Protein AF-A0A382P188-F1 (afdb_monomer_lite)

InterPro domains:
  IPR012902 Prokaryotic N-terminal methylation site [PF07963] (3-24)
  IPR012902 Prokaryotic N-terminal methylation site [TIGR02532] (4-25)
  IPR045584 Pilin-like [SSF54523] (6-95)

Foldseek 3Di:
DDDDDDDPVVVVVVVVVVVVVVVVVVVVVVVVLLVVLLVQLVVLLVVLVVQLVVQLVVLVVDQWDWAFAFQAQVHTGDIDTDGSVDFSQVSSLRSQRRSLNPAARSVDCPHRRRAAEEADDDEDPDASHKYWYQDPQAIKIWHHRPNDIDIDGDGVVNGD

Organism: NCBI:txid408172

Secondary structure (DSSP, 8-state):
----PPPHHHHHHHHHHHHHHHHHHHHHHHHHHHHHHHHHHHHHHHHHHHHHHHHHHHTTT-SEEEEE---BTTBPPPEEEEETTS-HHHHHHHHHHHGGGT---SS-TT-TTSS-EEE-SS--SSTT-EEEEEETTEEEEEEEETTEEEEEEEETTT--

pLDDT: mean 93.19, std 6.55, range [51.62, 97.94]

Structure (mmCIF, N/CA/C/O backbone):
data_AF-A0A382P188-F1
#
_entry.id   AF-A0A382P188-F1
#
loop_
_atom_site.group_PDB
_atom_site.id
_atom_site.type_symbol
_atom_site.label_atom_id
_atom_site.label_alt_id
_atom_site.label_comp_id
_atom_site.label_asym_id
_atom_site.label_entity_id
_atom_site.label_seq_id
_atom_site.pdbx_PDB_ins_code
_atom_site.Cartn_x
_atom_site.Cartn_y
_atom_site.Cartn_z
_atom_site.occupancy
_atom_site.B_iso_or_equiv
_atom_site.auth_seq_id
_atom_site.auth_comp_id
_atom_site.auth_asym_id
_atom_site.auth_atom_id
_atom_site.pdbx_PDB_model_num
ATOM 1 N N . VAL A 1 1 ? -30.309 34.024 45.773 1.00 51.62 1 VAL A N 1
ATOM 2 C CA . VAL A 1 1 ? -30.153 33.234 44.528 1.00 51.62 1 VAL A CA 1
ATOM 3 C C . VAL A 1 1 ? -30.447 31.783 44.879 1.00 51.62 1 VAL A C 1
ATOM 5 O O . VAL A 1 1 ? -29.737 31.241 45.711 1.00 51.62 1 VAL A O 1
ATOM 8 N N . SER A 1 2 ? -31.544 31.205 44.379 1.00 52.59 2 SER A N 1
ATOM 9 C CA . SER A 1 2 ? -31.900 29.801 44.643 1.00 52.59 2 SER A CA 1
ATOM 10 C C . SER A 1 2 ? -31.228 28.921 43.592 1.00 52.59 2 SER A C 1
ATOM 12 O O . SER A 1 2 ? -31.552 28.998 42.408 1.00 52.59 2 SER A O 1
ATOM 14 N N . SER A 1 3 ? -30.244 28.137 44.016 1.00 64.56 3 SER A N 1
ATOM 15 C CA . SER A 1 3 ? -29.614 27.095 43.212 1.00 64.56 3 SER A CA 1
ATOM 16 C C . SER A 1 3 ? -30.562 25.897 43.146 1.00 64.56 3 SER A C 1
ATOM 18 O O . SER A 1 3 ? -30.806 25.236 44.154 1.00 64.56 3 SER A O 1
ATOM 20 N N . LYS A 1 4 ? -31.116 25.612 41.960 1.00 75.12 4 LYS A N 1
ATOM 21 C CA . LYS A 1 4 ? -31.827 24.350 41.716 1.00 75.12 4 LYS A CA 1
ATOM 22 C C . LYS A 1 4 ? -30.815 23.208 41.843 1.00 75.12 4 LYS A C 1
ATOM 24 O O . LYS A 1 4 ? -29.914 23.095 41.017 1.00 75.12 4 LYS A O 1
ATOM 29 N N . ALA A 1 5 ? -30.936 22.409 42.898 1.00 73.06 5 ALA A N 1
ATOM 30 C CA . ALA A 1 5 ? -30.157 21.191 43.060 1.00 73.06 5 ALA A CA 1
ATOM 31 C C . ALA A 1 5 ? -30.764 20.093 42.173 1.00 73.06 5 ALA A C 1
ATOM 33 O O . ALA A 1 5 ? -31.965 19.838 42.247 1.00 73.06 5 ALA A O 1
ATOM 34 N N . PHE A 1 6 ? -29.939 19.480 41.324 1.00 79.06 6 PHE A N 1
ATOM 35 C CA . PHE A 1 6 ? -30.321 18.311 40.529 1.00 79.06 6 PHE A CA 1
ATOM 36 C C . PHE A 1 6 ? -30.600 17.114 41.441 1.00 79.06 6 PHE A C 1
ATOM 38 O O . PHE A 1 6 ? -29.900 16.906 42.435 1.00 79.06 6 PHE A O 1
ATOM 45 N N . THR A 1 7 ? -31.602 16.309 41.094 1.00 89.69 7 THR A N 1
ATOM 46 C CA . THR A 1 7 ? -31.918 15.088 41.840 1.00 89.69 7 THR A CA 1
ATOM 47 C C . THR A 1 7 ? -31.058 13.913 41.365 1.00 89.69 7 THR A C 1
ATOM 49 O O . THR A 1 7 ? -30.689 13.810 40.194 1.00 89.69 7 THR A O 1
ATOM 52 N N . LEU A 1 8 ? -30.748 12.978 42.271 1.00 88.81 8 LEU A N 1
ATOM 53 C CA . LEU A 1 8 ? -29.989 11.766 41.929 1.00 88.81 8 LEU A CA 1
ATOM 54 C C . LEU A 1 8 ? -30.698 10.907 40.872 1.00 88.81 8 LEU A C 1
ATOM 56 O O . LEU A 1 8 ? -30.035 10.277 40.051 1.00 88.81 8 LEU A O 1
ATOM 60 N N . ILE A 1 9 ? -32.034 10.896 40.872 1.00 92.56 9 ILE A N 1
ATOM 61 C CA . ILE A 1 9 ? -32.818 10.116 39.910 1.00 92.56 9 ILE A CA 1
ATOM 62 C C . ILE A 1 9 ? -32.728 10.694 38.493 1.00 92.56 9 ILE A C 1
ATOM 64 O O . ILE A 1 9 ? -32.598 9.929 37.540 1.00 92.56 9 ILE A O 1
ATOM 68 N N . GLU A 1 10 ? -32.710 12.023 38.347 1.00 90.88 10 GLU A N 1
ATOM 69 C CA . GLU A 1 10 ? -32.499 12.674 37.047 1.00 90.88 10 GLU A CA 1
ATOM 70 C C . GLU A 1 10 ? -31.136 12.298 36.461 1.00 90.88 10 GLU A C 1
ATOM 72 O O . GLU A 1 10 ? -31.029 11.990 35.277 1.00 90.88 10 GLU A O 1
ATOM 77 N N . LEU A 1 11 ? -30.099 12.247 37.299 1.00 91.00 11 LEU A N 1
ATOM 78 C CA . LEU A 1 11 ? -28.754 11.879 36.865 1.00 91.00 11 LEU A CA 1
ATOM 79 C C . LEU A 1 11 ? -28.675 10.393 36.468 1.00 91.00 11 LEU A C 1
ATOM 81 O O . LEU A 1 11 ? -28.084 10.050 35.444 1.00 91.00 11 LEU A O 1
ATOM 85 N N . LEU A 1 12 ? -29.326 9.510 37.231 1.00 92.81 12 LEU A N 1
ATOM 86 C CA . LEU A 1 12 ? -29.317 8.066 36.983 1.00 92.81 12 LEU A CA 1
ATOM 87 C C . LEU A 1 12 ? -29.991 7.714 35.649 1.00 92.81 12 LEU A C 1
ATOM 89 O O . LEU A 1 12 ? -29.438 6.944 34.864 1.00 92.81 12 LEU A O 1
ATOM 93 N N . VAL A 1 13 ? -31.138 8.328 35.347 1.00 94.50 13 VAL A N 1
ATOM 94 C CA . VAL A 1 13 ? -31.836 8.112 34.069 1.00 94.50 13 VAL A CA 1
ATOM 95 C C . VAL A 1 13 ? -30.987 8.585 32.887 1.00 94.50 13 VAL A C 1
ATOM 97 O O . VAL A 1 13 ? -30.881 7.875 31.887 1.00 94.50 13 VAL A O 1
ATOM 100 N N . VAL A 1 14 ? -30.327 9.741 33.001 1.00 95.44 14 VAL A N 1
ATOM 101 C CA . VAL A 1 14 ? -29.456 10.261 31.935 1.00 95.44 14 VAL A CA 1
ATOM 102 C C . VAL A 1 14 ? -28.284 9.315 31.670 1.00 95.44 14 VAL A C 1
ATOM 104 O O . VAL A 1 14 ? -28.015 8.985 30.516 1.00 95.44 14 VAL A O 1
ATOM 107 N N . VAL A 1 15 ? -27.625 8.816 32.719 1.00 95.50 15 VAL A N 1
ATOM 108 C CA . VAL A 1 15 ? -26.519 7.856 32.572 1.00 95.50 15 VAL A CA 1
ATOM 109 C C . VAL A 1 15 ? -27.000 6.544 31.951 1.00 95.50 15 VAL A C 1
ATOM 111 O O . VAL A 1 15 ? -26.316 6.006 31.080 1.00 95.50 15 VAL A O 1
ATOM 114 N N . ALA A 1 16 ? -28.186 6.055 32.325 1.00 96.25 16 ALA A N 1
ATOM 115 C CA . ALA A 1 16 ? -28.764 4.848 31.736 1.00 96.25 16 ALA A CA 1
ATOM 116 C C . ALA A 1 16 ? -29.025 5.006 30.226 1.00 96.25 16 ALA A C 1
ATOM 118 O O . ALA A 1 16 ? -28.668 4.125 29.441 1.00 96.25 16 ALA A O 1
ATOM 119 N N . ILE A 1 17 ? -29.582 6.145 29.800 1.00 96.88 17 ILE A N 1
ATOM 120 C CA . ILE A 1 17 ? -29.836 6.428 28.379 1.00 96.88 17 ILE A CA 1
ATOM 121 C C . ILE A 1 17 ? -28.515 6.561 27.606 1.00 96.88 17 ILE A C 1
ATOM 123 O O . ILE A 1 17 ? -28.356 5.937 26.554 1.00 96.88 17 ILE A O 1
ATOM 127 N N . ILE A 1 18 ? -27.544 7.318 28.133 1.00 96.75 18 ILE A N 1
ATOM 128 C CA . ILE A 1 18 ? -26.221 7.473 27.505 1.00 96.75 18 ILE A CA 1
ATOM 129 C C . ILE A 1 18 ? -25.510 6.118 27.397 1.00 96.75 18 ILE A C 1
ATOM 131 O O . ILE A 1 18 ? -24.891 5.847 26.372 1.00 96.75 18 ILE A O 1
ATOM 135 N N . GLY A 1 19 ? -25.637 5.244 28.400 1.00 97.06 19 GLY A N 1
ATOM 136 C CA . GLY A 1 19 ? -25.047 3.905 28.387 1.00 97.06 19 GLY A CA 1
ATOM 137 C C . GLY A 1 19 ? -25.526 3.046 27.213 1.00 97.06 19 GLY A C 1
ATOM 138 O O . GLY A 1 19 ? -24.708 2.443 26.518 1.00 97.06 19 GLY A O 1
ATOM 139 N N . ILE A 1 20 ? -26.835 3.040 26.934 1.00 96.44 20 ILE A N 1
ATOM 140 C CA . ILE A 1 20 ? -27.407 2.297 25.797 1.00 96.44 20 ILE A CA 1
ATOM 141 C C . ILE A 1 20 ? -26.949 2.907 24.463 1.00 96.44 20 ILE A C 1
ATOM 143 O O . ILE A 1 20 ? -26.514 2.180 23.567 1.00 96.44 20 ILE A O 1
ATOM 147 N N . LEU A 1 21 ? -27.003 4.239 24.334 1.00 96.75 21 LEU A N 1
ATOM 148 C CA . LEU A 1 21 ? -26.580 4.937 23.113 1.00 96.75 21 LEU A CA 1
ATOM 149 C C . LEU A 1 21 ? -25.091 4.723 22.817 1.00 96.75 21 LEU A C 1
ATOM 151 O O . LEU A 1 21 ? -24.721 4.504 21.664 1.00 96.75 21 LEU A O 1
ATOM 155 N N . ALA A 1 22 ? -24.246 4.735 23.848 1.00 96.25 22 ALA A N 1
ATOM 156 C CA . ALA A 1 22 ? -22.820 4.474 23.716 1.00 96.25 22 ALA A CA 1
ATOM 157 C C . ALA A 1 22 ? -22.556 3.043 23.229 1.00 96.25 22 ALA A C 1
ATOM 159 O O . ALA A 1 22 ? -21.763 2.855 22.309 1.00 96.25 22 ALA A O 1
ATOM 160 N N . ALA A 1 23 ? -23.250 2.041 23.778 1.00 95.38 23 ALA A N 1
ATOM 161 C CA . ALA A 1 23 ? -23.066 0.646 23.378 1.00 95.38 23 ALA A CA 1
ATOM 162 C C . ALA A 1 23 ? -23.370 0.417 21.885 1.00 95.38 23 ALA A C 1
ATOM 164 O O . ALA A 1 23 ? -22.557 -0.167 21.167 1.00 95.38 23 ALA A O 1
ATOM 165 N N . VAL A 1 24 ? -24.504 0.929 21.391 1.00 95.94 24 VAL A N 1
ATOM 166 C CA . VAL A 1 24 ? -24.873 0.822 19.967 1.00 95.94 24 VAL A CA 1
ATOM 167 C C . VAL A 1 24 ? -23.947 1.671 19.091 1.00 95.94 24 VAL A C 1
ATOM 169 O O . VAL A 1 24 ? -23.491 1.220 18.036 1.00 95.94 24 VAL A O 1
ATOM 172 N N . GLY A 1 25 ? -23.627 2.887 19.544 1.00 95.69 25 GLY A N 1
ATOM 173 C CA . GLY A 1 25 ? -22.764 3.822 18.828 1.00 95.69 25 GLY A CA 1
ATOM 174 C C . GLY A 1 25 ? -21.355 3.279 18.593 1.00 95.69 25 GLY A C 1
ATOM 175 O O . GLY A 1 25 ? -20.837 3.410 17.487 1.00 95.69 25 GLY A O 1
ATOM 176 N N . VAL A 1 26 ? -20.755 2.610 19.584 1.00 94.75 26 VAL A N 1
ATOM 177 C CA . VAL A 1 26 ? -19.400 2.040 19.471 1.00 94.75 26 VAL A CA 1
ATOM 178 C C . VAL A 1 26 ? -19.336 0.936 18.414 1.00 94.75 26 VAL A C 1
ATOM 180 O O . VAL A 1 26 ? -18.416 0.926 17.596 1.00 94.75 26 VAL A O 1
ATOM 183 N N . VAL A 1 27 ? -20.317 0.027 18.375 1.00 93.69 27 VAL A N 1
ATOM 184 C CA . VAL A 1 27 ? -20.346 -1.058 17.375 1.00 93.69 27 VAL A CA 1
ATOM 185 C C . VAL A 1 27 ? -20.484 -0.490 15.962 1.00 93.69 27 VAL A C 1
ATOM 187 O O . VAL A 1 27 ? -19.723 -0.864 15.068 1.00 93.69 27 VAL A O 1
ATOM 190 N N . ALA A 1 28 ? -21.406 0.455 15.767 1.00 95.38 28 ALA A N 1
ATOM 191 C CA . ALA A 1 28 ? -21.601 1.106 14.475 1.00 95.38 28 ALA A CA 1
ATOM 192 C C . ALA A 1 28 ? -20.350 1.886 14.035 1.00 95.38 28 ALA A C 1
ATOM 194 O O . ALA A 1 28 ? -19.899 1.752 12.897 1.00 95.38 28 ALA A O 1
ATOM 195 N N . TYR A 1 29 ? -19.746 2.650 14.948 1.00 95.19 29 TYR A N 1
ATOM 196 C CA . TYR A 1 29 ? -18.531 3.419 14.687 1.00 95.19 29 TYR A CA 1
ATOM 197 C C . TYR A 1 29 ? -17.358 2.526 14.261 1.00 95.19 29 TYR A C 1
ATOM 199 O O . TYR A 1 29 ? -16.678 2.817 13.274 1.00 95.19 29 TYR A O 1
ATOM 207 N N . ASN A 1 30 ? -17.154 1.397 14.942 1.00 92.88 30 ASN A N 1
ATOM 208 C CA . ASN A 1 30 ? -16.125 0.424 14.569 1.00 92.88 30 ASN A CA 1
ATOM 209 C C . ASN A 1 30 ? -16.378 -0.173 13.173 1.00 92.88 30 ASN A C 1
ATOM 211 O O . ASN A 1 30 ? -15.443 -0.345 12.392 1.00 92.88 30 ASN A O 1
ATOM 215 N N . GLY A 1 31 ? -17.640 -0.432 12.816 1.00 94.88 31 GLY A N 1
ATOM 216 C CA . GLY A 1 31 ? -18.011 -0.885 11.473 1.00 94.88 31 GLY A CA 1
ATOM 217 C C . GLY A 1 31 ? -17.703 0.150 10.385 1.00 94.88 31 GLY A C 1
ATOM 218 O O . GLY A 1 31 ? -17.076 -0.180 9.375 1.00 94.88 31 GLY A O 1
ATOM 219 N N . TYR A 1 32 ? -18.088 1.411 10.601 1.00 95.38 32 TYR A N 1
ATOM 220 C CA . TYR A 1 32 ? -17.838 2.491 9.641 1.00 95.38 32 TYR A CA 1
ATOM 221 C C . TYR A 1 32 ? -16.352 2.795 9.473 1.00 95.38 32 TYR A C 1
ATOM 223 O O . TYR A 1 32 ? -15.880 2.960 8.348 1.00 95.38 32 TYR A O 1
ATOM 231 N N . THR A 1 33 ? -15.595 2.826 10.570 1.00 95.56 33 THR A N 1
ATOM 232 C CA . THR A 1 33 ? -14.144 3.035 10.506 1.00 95.56 33 THR A CA 1
ATOM 233 C C . THR A 1 33 ? -13.445 1.887 9.780 1.00 95.56 33 THR A C 1
ATOM 235 O O . THR A 1 33 ? -12.578 2.149 8.949 1.00 95.56 33 THR A O 1
ATOM 238 N N . ALA A 1 34 ? -13.850 0.631 9.996 1.00 95.31 34 ALA A N 1
ATOM 239 C CA . ALA A 1 34 ? -13.311 -0.510 9.252 1.00 95.31 34 ALA A CA 1
ATOM 240 C C . ALA A 1 34 ? -13.592 -0.414 7.740 1.00 95.31 34 ALA A C 1
ATOM 242 O O . ALA A 1 34 ? -12.681 -0.608 6.935 1.00 95.31 34 ALA A O 1
ATOM 243 N N . ALA A 1 35 ? -14.819 -0.057 7.346 1.00 96.19 35 ALA A N 1
ATOM 244 C CA . ALA A 1 35 ? -15.179 0.123 5.938 1.00 96.19 35 ALA A CA 1
ATOM 245 C C . ALA A 1 35 ? -14.424 1.296 5.283 1.00 96.19 35 ALA A C 1
ATOM 247 O O . ALA A 1 35 ? -13.968 1.191 4.144 1.00 96.19 35 ALA A O 1
ATOM 248 N N . ALA A 1 36 ? -14.229 2.400 6.012 1.00 96.56 36 ALA A N 1
ATOM 249 C CA . ALA A 1 36 ? -13.438 3.531 5.534 1.00 96.56 36 ALA A CA 1
ATOM 250 C C . ALA A 1 36 ? -11.973 3.131 5.291 1.00 96.56 36 ALA A C 1
ATOM 252 O O . ALA A 1 36 ? -11.412 3.454 4.241 1.00 96.56 36 ALA A O 1
ATOM 253 N N . LYS A 1 37 ? -11.369 2.368 6.215 1.00 96.50 37 LYS A N 1
ATOM 254 C CA . LYS A 1 37 ? -10.004 1.841 6.052 1.00 96.50 37 LYS A CA 1
ATOM 255 C C . LYS A 1 37 ? -9.879 0.945 4.820 1.00 96.50 37 LYS A C 1
ATOM 257 O O . LYS A 1 37 ? -8.925 1.076 4.054 1.00 96.50 37 LYS A O 1
ATOM 262 N N . GLU A 1 38 ? -10.864 0.081 4.592 1.00 97.19 38 GLU A N 1
ATOM 263 C CA . GLU A 1 38 ? -10.935 -0.778 3.409 1.00 97.19 38 GLU A CA 1
ATOM 264 C C . GLU A 1 38 ? -11.003 0.032 2.110 1.00 97.19 38 GLU A C 1
ATOM 266 O O . GLU A 1 38 ? -10.233 -0.225 1.181 1.00 97.19 38 GLU A O 1
ATOM 271 N N . SER A 1 39 ? -11.850 1.063 2.068 1.00 97.38 39 SER A N 1
ATOM 272 C CA . SER A 1 39 ? -11.965 1.960 0.916 1.00 97.38 39 SER A CA 1
ATOM 273 C C . SER A 1 39 ? -10.649 2.684 0.611 1.00 97.38 39 SER A C 1
ATOM 275 O O . SER A 1 39 ? -10.228 2.743 -0.546 1.00 97.38 39 SER A O 1
ATOM 277 N N . VAL A 1 40 ? -9.963 3.206 1.634 1.00 96.81 40 VAL A N 1
ATOM 278 C CA . VAL A 1 40 ? -8.655 3.863 1.464 1.00 96.81 40 VAL A CA 1
ATOM 279 C C . VAL A 1 40 ? -7.609 2.869 0.962 1.00 96.81 40 VAL A C 1
ATOM 281 O O . VAL A 1 40 ? -6.860 3.189 0.046 1.00 96.81 40 VAL A O 1
ATOM 284 N N . CYS A 1 41 ? -7.595 1.640 1.481 1.00 96.81 41 CYS A N 1
ATOM 285 C CA . CYS A 1 41 ? -6.685 0.590 1.023 1.00 96.81 41 CYS A CA 1
ATOM 286 C C . CYS A 1 41 ? -6.869 0.277 -0.473 1.00 96.81 41 CYS A C 1
ATOM 288 O O . CYS A 1 41 ? -5.904 0.291 -1.241 1.00 96.81 41 CYS A O 1
ATOM 290 N N . LYS A 1 42 ? -8.120 0.093 -0.917 1.00 97.06 42 LYS A N 1
ATOM 291 C CA . LYS A 1 42 ? -8.464 -0.132 -2.334 1.00 97.06 42 LYS A CA 1
ATOM 292 C C . LYS A 1 42 ? -8.105 1.076 -3.215 1.00 97.06 42 LYS A C 1
ATOM 294 O O . LYS A 1 42 ? -7.648 0.906 -4.353 1.00 97.06 42 LYS A O 1
ATOM 299 N N . SER A 1 43 ? -8.267 2.289 -2.686 1.00 97.62 43 SER A N 1
ATOM 300 C CA . SER A 1 43 ? -7.882 3.534 -3.359 1.00 97.62 43 SER A CA 1
ATOM 301 C C . SER A 1 43 ? -6.365 3.646 -3.532 1.00 97.62 43 SER A C 1
ATOM 303 O O . SER A 1 43 ? -5.895 3.828 -4.655 1.00 97.62 43 SER A O 1
ATOM 305 N N . ASN A 1 44 ? -5.592 3.429 -2.463 1.00 96.81 44 ASN A N 1
ATOM 306 C CA . ASN A 1 44 ? -4.127 3.427 -2.483 1.00 96.81 44 ASN A CA 1
ATOM 307 C C . ASN A 1 44 ? -3.590 2.421 -3.505 1.00 96.81 44 ASN A C 1
ATOM 309 O O . ASN A 1 44 ? -2.736 2.753 -4.323 1.00 96.81 44 ASN A O 1
ATOM 313 N N . TYR A 1 45 ? -4.145 1.210 -3.520 1.00 97.19 45 TYR A N 1
ATOM 314 C CA . TYR A 1 45 ? -3.792 0.195 -4.506 1.00 97.19 45 TYR A CA 1
ATOM 315 C C . TYR A 1 45 ? -4.055 0.651 -5.947 1.00 97.19 45 TYR A C 1
ATOM 317 O O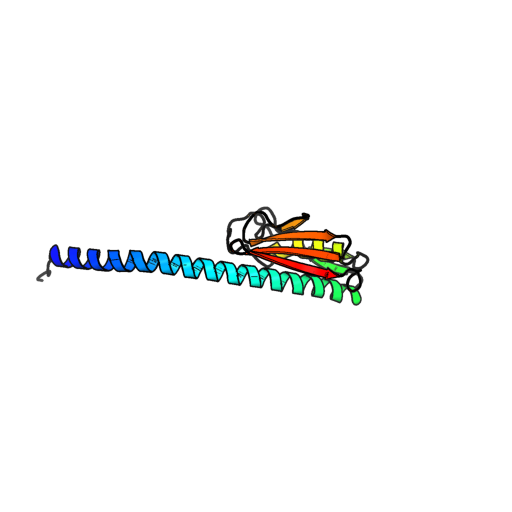 . TYR A 1 45 ? -3.218 0.485 -6.834 1.00 97.19 45 TYR A O 1
ATOM 325 N N . SER A 1 46 ? -5.213 1.264 -6.192 1.00 97.56 46 SER A N 1
ATOM 326 C CA . SER A 1 46 ? -5.568 1.788 -7.513 1.00 97.56 46 SER A CA 1
ATOM 327 C C . SER A 1 46 ? -4.677 2.956 -7.936 1.00 97.56 46 SER A C 1
ATOM 329 O O . SER A 1 46 ? -4.318 3.047 -9.111 1.00 97.56 46 SER A O 1
ATOM 331 N N . LEU A 1 47 ? -4.293 3.819 -6.993 1.00 97.62 47 LEU A N 1
ATOM 332 C CA . LEU A 1 47 ? -3.354 4.912 -7.218 1.00 97.62 47 LEU A CA 1
ATOM 333 C C . LEU A 1 47 ? -1.964 4.379 -7.574 1.00 97.62 47 LEU A C 1
ATOM 335 O O . LEU A 1 47 ? -1.399 4.810 -8.575 1.00 97.62 47 LEU A O 1
ATOM 339 N N . LEU A 1 48 ? -1.454 3.391 -6.833 1.00 97.62 48 LEU A N 1
ATOM 340 C CA . LEU A 1 48 ? -0.166 2.768 -7.129 1.00 97.62 48 LEU A CA 1
ATOM 341 C C . LEU A 1 48 ? -0.147 2.142 -8.529 1.00 97.62 48 LEU A C 1
ATOM 343 O O . LEU A 1 48 ? 0.791 2.373 -9.288 1.00 97.62 48 LEU A O 1
ATOM 347 N N . LYS A 1 49 ? -1.195 1.404 -8.916 1.00 97.38 49 LYS A N 1
ATOM 348 C CA . LYS A 1 49 ? -1.291 0.845 -10.276 1.00 97.38 49 LYS A CA 1
ATOM 349 C C . LYS A 1 49 ? -1.178 1.925 -11.352 1.00 97.38 49 LYS A C 1
ATOM 351 O O . LYS A 1 49 ? -0.458 1.742 -12.329 1.00 97.38 49 LYS A O 1
ATOM 356 N N . LYS A 1 50 ? -1.885 3.044 -11.168 1.00 97.94 50 LYS A N 1
ATOM 357 C CA . LYS A 1 50 ? -1.821 4.183 -12.092 1.00 97.94 50 LYS A CA 1
ATOM 358 C C . LYS A 1 50 ? -0.426 4.799 -12.112 1.00 97.94 50 LYS A C 1
ATOM 360 O O . LYS A 1 50 ? 0.088 5.050 -13.192 1.00 97.94 50 LYS A O 1
ATOM 365 N N . MET A 1 51 ? 0.196 4.974 -10.948 1.00 97.44 51 MET A N 1
ATOM 366 C CA . MET A 1 51 ? 1.532 5.558 -10.819 1.00 97.44 51 MET A CA 1
ATOM 367 C C . MET A 1 51 ? 2.611 4.699 -11.492 1.00 97.44 51 MET A C 1
ATOM 369 O O . MET A 1 51 ? 3.495 5.240 -12.145 1.00 97.44 51 MET A O 1
ATOM 373 N N . ILE A 1 52 ? 2.513 3.367 -11.391 1.00 97.06 52 ILE A N 1
ATOM 374 C CA . ILE A 1 52 ? 3.409 2.427 -12.086 1.00 97.06 52 ILE A CA 1
ATOM 375 C C . ILE A 1 52 ? 3.337 2.630 -13.599 1.00 97.06 52 ILE A C 1
ATOM 377 O O . ILE A 1 52 ? 4.367 2.822 -14.241 1.00 97.06 52 ILE A O 1
ATOM 381 N N . VAL A 1 53 ? 2.126 2.616 -14.163 1.00 96.12 53 VAL A N 1
ATOM 382 C CA . VAL A 1 53 ? 1.943 2.807 -15.608 1.00 96.12 53 VAL A CA 1
ATOM 383 C C . VAL A 1 53 ? 2.367 4.213 -16.020 1.00 96.12 53 VAL A C 1
ATOM 385 O O . VAL A 1 53 ? 3.064 4.357 -17.011 1.00 96.12 53 VAL A O 1
ATOM 388 N N . GLN A 1 54 ? 2.030 5.236 -15.234 1.00 96.31 54 GLN A N 1
ATOM 389 C CA . GLN A 1 54 ? 2.427 6.619 -15.491 1.00 96.31 54 GLN A CA 1
ATOM 390 C C . GLN A 1 54 ? 3.950 6.771 -15.575 1.00 96.31 54 GLN A C 1
ATOM 392 O O . GLN A 1 54 ? 4.442 7.350 -16.535 1.00 96.31 54 GLN A O 1
ATOM 397 N N . ASN A 1 55 ? 4.696 6.249 -14.599 1.00 96.06 55 ASN A N 1
ATOM 398 C CA . ASN A 1 55 ? 6.157 6.332 -14.597 1.00 96.06 55 ASN A CA 1
ATOM 399 C C . ASN A 1 55 ? 6.773 5.561 -15.765 1.00 96.06 55 ASN A C 1
ATOM 401 O O . ASN A 1 55 ? 7.719 6.040 -16.383 1.00 96.06 55 ASN A O 1
ATOM 405 N N . TYR A 1 56 ? 6.217 4.396 -16.098 1.00 95.31 56 TYR A N 1
ATOM 406 C CA . TYR A 1 56 ? 6.660 3.641 -17.264 1.00 95.31 56 TYR A CA 1
ATOM 407 C C . TYR A 1 56 ? 6.393 4.388 -18.578 1.00 95.31 56 TYR A C 1
ATOM 409 O O . TYR A 1 56 ? 7.287 4.499 -19.404 1.00 95.31 56 TYR A O 1
ATOM 417 N N . THR A 1 57 ? 5.211 4.981 -18.742 1.00 94.56 57 THR A N 1
ATOM 418 C CA . THR A 1 57 ? 4.876 5.793 -19.918 1.00 94.56 57 THR A CA 1
ATOM 419 C C . THR A 1 57 ? 5.734 7.057 -20.003 1.00 94.56 57 THR A C 1
ATOM 421 O O . THR A 1 57 ? 6.153 7.433 -21.089 1.00 94.56 57 THR A O 1
ATOM 424 N N . LEU A 1 58 ? 6.068 7.708 -18.883 1.00 95.31 58 LEU A N 1
ATOM 425 C CA . LEU A 1 58 ? 7.020 8.830 -18.892 1.00 95.31 58 LEU A CA 1
ATOM 426 C C . LEU A 1 58 ? 8.399 8.405 -19.415 1.00 95.31 58 LEU A C 1
ATOM 428 O O . LEU A 1 58 ? 9.038 9.167 -20.139 1.00 95.31 58 LEU A O 1
ATOM 432 N N . CYS A 1 59 ? 8.814 7.175 -19.112 1.00 94.12 59 CYS A N 1
ATOM 433 C CA . CYS A 1 59 ? 10.045 6.591 -19.626 1.00 94.12 59 CYS A CA 1
ATOM 434 C C . CYS A 1 59 ? 10.042 6.300 -21.134 1.00 94.12 59 CYS A C 1
ATOM 436 O O . CYS A 1 59 ? 11.104 6.058 -21.697 1.00 94.12 59 CYS A O 1
ATOM 438 N N . GLU A 1 60 ? 8.896 6.378 -21.814 1.00 91.31 60 GLU A N 1
ATOM 439 C CA . GLU A 1 60 ? 8.841 6.330 -23.282 1.00 91.31 60 GLU A CA 1
ATOM 440 C C . GLU A 1 60 ? 9.255 7.668 -23.921 1.00 91.31 60 GLU A C 1
ATOM 442 O O . GLU A 1 60 ? 9.603 7.713 -25.100 1.00 91.31 60 GLU A O 1
ATOM 447 N N . PHE A 1 61 ? 9.235 8.761 -23.149 1.00 93.31 61 PHE A N 1
ATOM 448 C CA . PHE A 1 61 ? 9.516 10.118 -23.629 1.00 93.31 61 PHE A CA 1
ATOM 449 C C . PHE A 1 61 ? 10.791 10.731 -23.037 1.00 93.31 61 PHE A C 1
ATOM 451 O O . PHE A 1 61 ? 11.181 11.827 -23.442 1.00 93.31 61 PHE A O 1
ATOM 458 N N . GLN A 1 62 ? 11.412 10.080 -22.052 1.00 94.69 62 GLN A N 1
ATOM 459 C CA . GLN A 1 62 ? 12.545 10.609 -21.293 1.00 94.69 62 GLN A CA 1
ATOM 460 C C . GLN A 1 62 ? 13.613 9.535 -21.080 1.00 94.69 62 GLN A C 1
ATOM 462 O O . GLN A 1 62 ? 13.292 8.367 -20.890 1.00 94.69 62 GLN A O 1
ATOM 467 N N . ASP A 1 63 ? 14.881 9.943 -21.014 1.00 94.88 63 ASP A N 1
ATOM 468 C CA . ASP A 1 63 ? 15.991 9.030 -20.693 1.00 94.88 63 ASP A CA 1
ATOM 469 C C . ASP A 1 63 ? 16.021 8.643 -19.200 1.00 94.88 63 ASP A C 1
ATOM 471 O O . ASP A 1 63 ? 16.546 7.590 -18.813 1.00 94.88 63 ASP A O 1
ATOM 475 N N . SER A 1 64 ? 15.454 9.494 -18.339 1.00 95.69 64 SER A N 1
ATOM 476 C CA . SER A 1 64 ? 15.307 9.246 -16.906 1.00 95.69 64 SER A CA 1
ATOM 477 C C . SER A 1 64 ? 14.119 9.987 -16.302 1.00 95.69 64 SER A C 1
ATOM 479 O O . SER A 1 64 ? 13.776 11.086 -16.737 1.00 95.69 64 SER A O 1
ATOM 481 N N . ILE A 1 65 ? 13.556 9.422 -15.233 1.00 95.81 65 ILE A N 1
ATOM 482 C CA . ILE A 1 65 ? 12.490 10.036 -14.433 1.00 95.81 65 ILE A CA 1
ATOM 483 C C . ILE A 1 65 ? 12.947 10.286 -12.994 1.00 95.81 65 ILE A C 1
ATOM 485 O O . ILE A 1 65 ? 13.664 9.478 -12.397 1.00 95.81 65 ILE A O 1
ATOM 489 N N . THR A 1 66 ? 12.475 11.378 -12.394 1.00 95.69 66 THR A N 1
ATOM 490 C CA . THR A 1 66 ? 12.705 11.659 -10.971 1.00 95.69 66 THR A CA 1
ATOM 491 C C . THR A 1 66 ? 11.735 10.852 -10.114 1.00 95.69 66 THR A C 1
ATOM 493 O O . THR A 1 66 ? 10.522 11.022 -10.215 1.00 95.69 66 THR A O 1
ATOM 496 N N . ILE A 1 67 ? 12.263 10.022 -9.218 1.00 95.69 67 ILE A N 1
ATOM 497 C CA . ILE A 1 67 ? 11.479 9.283 -8.223 1.00 95.69 67 ILE A CA 1
ATOM 498 C C . ILE A 1 67 ? 12.072 9.461 -6.829 1.00 95.69 67 ILE A C 1
ATOM 500 O O . ILE A 1 67 ? 13.282 9.622 -6.668 1.00 95.69 67 ILE A O 1
ATOM 504 N N . LYS A 1 68 ? 11.229 9.364 -5.801 1.00 95.88 68 LYS A N 1
ATOM 505 C CA . LYS A 1 68 ? 11.705 9.287 -4.418 1.00 95.88 68 LYS A CA 1
ATOM 506 C C . LYS A 1 68 ? 12.236 7.897 -4.090 1.00 95.88 68 LYS A C 1
ATOM 508 O O . LYS A 1 68 ? 11.724 6.889 -4.577 1.00 95.88 68 LYS A O 1
ATOM 513 N N . GLY A 1 69 ? 13.245 7.841 -3.226 1.00 94.75 69 GLY A N 1
ATOM 514 C CA . GLY A 1 69 ? 13.592 6.622 -2.499 1.00 94.75 69 GLY A CA 1
ATOM 515 C C . GLY A 1 69 ? 12.439 6.145 -1.611 1.00 94.75 69 GLY A C 1
ATOM 516 O O . GLY A 1 69 ? 11.416 6.812 -1.477 1.00 94.75 69 GLY A O 1
ATOM 517 N N . GLN A 1 70 ? 12.590 4.985 -0.982 1.00 94.62 70 GLN A N 1
ATOM 518 C CA . GLN A 1 70 ? 11.564 4.464 -0.081 1.00 94.62 70 GLN A CA 1
ATOM 519 C C . GLN A 1 70 ? 11.408 5.35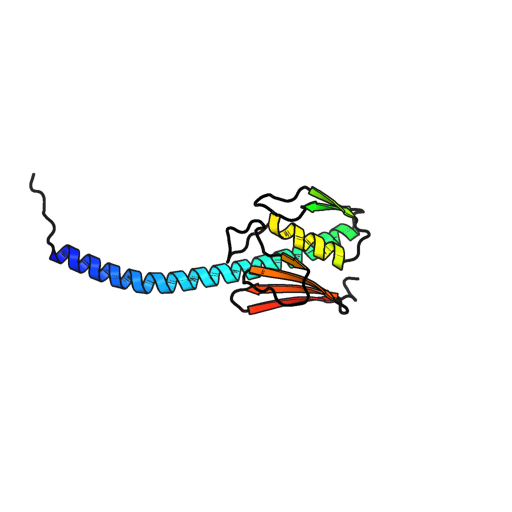4 1.163 1.00 94.62 70 GLN A C 1
ATOM 521 O O . GLN A 1 70 ? 12.406 5.787 1.740 1.00 94.62 70 GLN A O 1
ATOM 526 N N . TYR A 1 71 ? 10.166 5.589 1.594 1.00 95.31 71 TYR A N 1
ATOM 527 C CA . TYR A 1 71 ? 9.891 6.200 2.896 1.00 95.31 71 TYR A CA 1
ATOM 528 C C . TYR A 1 71 ? 10.312 5.221 3.997 1.00 95.31 71 TYR A C 1
ATOM 530 O O . TYR A 1 71 ? 9.851 4.079 4.022 1.00 95.31 71 TYR A O 1
ATOM 538 N N . THR A 1 72 ? 11.212 5.635 4.887 1.00 94.88 72 THR A N 1
ATOM 539 C CA . THR A 1 72 ? 11.728 4.792 5.978 1.00 94.88 72 THR A CA 1
ATOM 540 C C . THR A 1 72 ? 12.082 5.653 7.183 1.00 94.88 72 THR A C 1
ATOM 542 O O . THR A 1 72 ? 12.375 6.837 7.038 1.00 94.88 72 THR A O 1
ATOM 545 N N . ASN A 1 73 ? 12.078 5.069 8.383 1.00 94.69 73 ASN A N 1
ATOM 546 C CA . ASN A 1 73 ? 12.432 5.765 9.625 1.00 94.69 73 ASN A CA 1
ATOM 547 C C . ASN A 1 73 ? 11.671 7.085 9.842 1.00 94.69 73 ASN A C 1
ATOM 549 O O . ASN A 1 73 ? 12.240 8.047 10.352 1.00 94.69 73 ASN A O 1
ATOM 553 N N . TYR A 1 74 ? 10.387 7.124 9.466 1.00 93.31 74 TYR A N 1
ATOM 554 C CA . TYR A 1 74 ? 9.531 8.315 9.557 1.00 93.31 74 TYR A CA 1
ATOM 555 C C . TYR A 1 74 ? 10.012 9.496 8.701 1.00 93.31 74 TYR A C 1
ATOM 557 O O . TYR A 1 74 ? 9.671 10.648 8.970 1.00 93.31 74 TYR A O 1
ATOM 565 N N . GLN A 1 75 ? 10.812 9.221 7.672 1.00 94.75 75 GLN A N 1
ATOM 566 C CA . GLN A 1 75 ? 11.369 10.224 6.780 1.00 94.75 75 GLN A CA 1
ATOM 567 C C . GLN A 1 75 ? 11.066 9.880 5.320 1.00 94.75 75 GLN A C 1
ATOM 569 O O . GLN A 1 75 ? 11.142 8.709 4.923 1.00 94.75 75 GLN A O 1
ATOM 574 N N . PRO A 1 76 ? 10.740 10.893 4.496 1.00 95.12 76 PRO A N 1
ATOM 575 C CA . PRO A 1 76 ? 10.592 10.696 3.068 1.00 95.12 76 PRO A CA 1
ATOM 576 C C . PRO A 1 76 ? 11.932 10.345 2.424 1.00 95.12 76 PRO A C 1
ATOM 578 O O . PRO A 1 76 ? 12.990 10.838 2.817 1.00 95.12 76 PRO A O 1
ATOM 581 N N . GLY A 1 77 ? 11.872 9.509 1.392 1.00 94.50 77 GLY A N 1
ATOM 582 C CA . GLY A 1 77 ? 13.024 9.216 0.557 1.00 94.50 77 GLY A CA 1
ATOM 583 C C . GLY A 1 77 ? 13.487 10.453 -0.214 1.00 94.50 77 GLY A C 1
ATOM 584 O O . GLY A 1 77 ? 12.690 11.310 -0.613 1.00 94.50 77 GLY A O 1
ATOM 585 N N . THR A 1 78 ? 14.793 10.530 -0.457 1.00 95.50 78 THR A N 1
ATOM 586 C CA . THR A 1 78 ? 15.389 11.575 -1.291 1.00 95.50 78 THR A CA 1
ATOM 587 C C . THR A 1 78 ? 15.026 11.377 -2.759 1.00 95.50 78 THR A C 1
ATOM 589 O O . THR A 1 78 ? 14.785 10.253 -3.210 1.00 95.50 78 THR A O 1
ATOM 592 N N . ASP A 1 79 ? 14.970 12.475 -3.509 1.00 95.88 79 ASP A N 1
ATOM 593 C CA . ASP A 1 79 ? 14.771 12.419 -4.955 1.00 95.88 79 ASP A CA 1
ATOM 594 C C . ASP A 1 79 ? 16.016 11.847 -5.639 1.00 95.88 79 ASP A C 1
ATOM 596 O O . ASP A 1 79 ? 17.150 12.183 -5.292 1.00 95.88 79 ASP A O 1
ATOM 600 N N . ARG A 1 80 ? 15.803 10.979 -6.627 1.00 94.75 80 ARG A N 1
ATOM 601 C CA . ARG A 1 80 ? 16.857 10.413 -7.474 1.00 94.75 80 ARG A CA 1
ATOM 602 C C . ARG A 1 80 ? 16.357 10.210 -8.900 1.00 94.75 80 ARG A C 1
ATOM 604 O O . ARG A 1 80 ? 15.160 10.049 -9.127 1.00 94.75 80 ARG A O 1
ATOM 611 N N . GLN A 1 81 ? 17.290 10.156 -9.843 1.00 95.69 81 GLN A N 1
ATOM 612 C CA . GLN A 1 81 ? 16.995 9.820 -11.233 1.00 95.69 81 GLN A CA 1
ATOM 613 C C . GLN A 1 81 ? 16.966 8.301 -11.415 1.00 95.69 81 GLN A C 1
ATOM 615 O O . GLN A 1 81 ? 17.936 7.610 -11.098 1.00 95.69 81 GLN A O 1
ATOM 620 N N . LEU A 1 82 ? 15.854 7.780 -11.923 1.00 95.25 82 LEU A N 1
ATOM 621 C CA . LEU A 1 82 ? 15.728 6.407 -12.391 1.00 95.25 82 LEU A CA 1
ATOM 622 C C . LEU A 1 82 ? 15.908 6.396 -13.906 1.00 95.25 82 LEU A C 1
ATOM 624 O O . LEU A 1 82 ? 15.166 7.066 -14.617 1.00 95.25 82 LEU A O 1
ATOM 628 N N . SER A 1 83 ? 16.883 5.629 -14.390 1.00 95.50 83 SER A N 1
ATOM 629 C CA . SER A 1 83 ? 17.089 5.444 -15.828 1.00 95.50 83 SER A CA 1
ATOM 630 C C . SER A 1 83 ? 15.913 4.698 -16.455 1.00 95.50 83 SER A C 1
ATOM 632 O O . SER A 1 83 ? 15.465 3.675 -15.936 1.00 95.50 83 SER A O 1
ATOM 634 N N . CYS A 1 84 ? 15.455 5.188 -17.599 1.00 95.31 84 CYS A N 1
ATOM 635 C CA . CYS A 1 84 ? 14.374 4.585 -18.366 1.00 95.31 84 CYS A CA 1
ATOM 636 C C . CYS A 1 84 ? 14.831 3.425 -19.262 1.00 95.31 84 CYS A C 1
ATOM 638 O O . CYS A 1 84 ? 14.009 2.771 -19.893 1.00 95.31 84 CYS A O 1
ATOM 640 N N . SER A 1 85 ? 16.126 3.095 -19.247 1.00 94.00 85 SER A N 1
ATOM 641 C CA . SER A 1 85 ? 16.672 1.895 -19.893 1.00 94.00 85 SER A CA 1
ATOM 642 C C . SER A 1 85 ? 16.340 0.598 -19.141 1.00 94.00 85 SER A C 1
ATOM 644 O O . SER A 1 85 ? 16.611 -0.494 -19.642 1.00 94.00 85 SER A O 1
ATOM 646 N N . TYR A 1 86 ? 15.805 0.690 -17.919 1.00 93.12 86 TYR A N 1
ATOM 647 C CA . TYR A 1 86 ? 15.379 -0.474 -17.148 1.00 93.12 86 TYR A CA 1
ATOM 648 C C . TYR A 1 86 ? 14.055 -1.056 -17.666 1.00 93.12 86 TYR A C 1
ATOM 650 O O . TYR A 1 86 ? 13.197 -0.346 -18.178 1.00 93.12 86 TYR A O 1
ATOM 658 N N . ASN A 1 87 ? 13.864 -2.365 -17.481 1.00 92.69 87 ASN A N 1
ATOM 659 C CA . ASN A 1 87 ? 12.610 -3.040 -17.834 1.00 92.69 87 ASN A CA 1
ATOM 660 C C . ASN A 1 87 ? 11.426 -2.605 -16.952 1.00 92.69 87 ASN A C 1
ATOM 662 O O . ASN A 1 87 ? 11.610 -2.041 -15.863 1.00 92.69 87 ASN A O 1
ATOM 666 N N . PHE A 1 88 ? 10.205 -2.945 -17.386 1.00 94.25 88 PHE A N 1
ATOM 667 C CA . PHE A 1 88 ? 8.984 -2.591 -16.663 1.00 94.25 88 PHE A CA 1
ATOM 668 C C . PHE A 1 88 ? 9.017 -3.055 -15.205 1.00 94.25 88 PHE A C 1
ATOM 670 O O . PHE A 1 88 ? 8.658 -2.299 -14.308 1.00 94.25 88 PHE A O 1
ATOM 677 N N . GLY A 1 89 ? 9.484 -4.280 -14.942 1.00 93.88 89 GLY A N 1
ATOM 678 C CA . GLY A 1 89 ? 9.508 -4.845 -13.591 1.00 93.88 89 GLY A CA 1
ATOM 679 C C . GLY A 1 89 ? 10.370 -4.045 -12.610 1.00 93.88 89 GLY A C 1
ATOM 680 O O . GLY A 1 89 ? 9.980 -3.855 -11.458 1.00 93.88 89 GLY A O 1
ATOM 681 N N . THR A 1 90 ? 11.513 -3.535 -13.071 1.00 93.50 90 THR A N 1
ATOM 682 C CA . THR A 1 90 ? 12.389 -2.670 -12.270 1.00 93.50 90 THR A CA 1
ATOM 683 C C . THR A 1 90 ? 11.728 -1.321 -12.016 1.00 93.50 90 THR A C 1
ATOM 685 O O . THR A 1 90 ? 11.641 -0.894 -10.866 1.00 93.50 90 THR A O 1
ATOM 688 N N . ILE A 1 91 ? 11.193 -0.675 -13.058 1.00 95.19 91 ILE A N 1
ATOM 689 C CA . ILE A 1 91 ? 10.523 0.628 -12.929 1.00 95.19 91 ILE A CA 1
ATOM 690 C C . ILE A 1 91 ? 9.299 0.523 -12.010 1.00 95.19 91 ILE A C 1
ATOM 692 O O . ILE A 1 91 ? 9.110 1.352 -11.116 1.00 95.19 91 ILE A O 1
ATOM 696 N N . ALA A 1 92 ? 8.498 -0.529 -12.171 1.00 96.56 92 ALA A N 1
ATOM 697 C CA . ALA A 1 92 ? 7.335 -0.810 -11.344 1.00 96.56 92 ALA A CA 1
ATOM 698 C C . ALA A 1 92 ? 7.722 -1.092 -9.886 1.00 96.56 92 ALA A C 1
ATOM 700 O O . ALA A 1 92 ? 7.082 -0.573 -8.973 1.00 96.56 92 ALA A O 1
ATOM 701 N N . GLY A 1 93 ? 8.792 -1.858 -9.653 1.00 95.50 93 GLY A N 1
ATOM 702 C CA . GLY A 1 93 ? 9.308 -2.129 -8.313 1.00 95.50 93 GLY A CA 1
ATOM 703 C C . GLY A 1 93 ? 9.818 -0.871 -7.607 1.00 95.50 93 GLY A C 1
ATOM 704 O O . GLY A 1 93 ? 9.480 -0.636 -6.449 1.00 95.50 93 GLY A O 1
ATOM 705 N N . GLU A 1 94 ? 10.577 -0.021 -8.299 1.00 95.31 94 GLU A N 1
ATOM 706 C CA . GLU A 1 94 ? 11.049 1.245 -7.727 1.00 95.31 94 GLU A CA 1
ATOM 707 C C . GLU A 1 94 ? 9.905 2.246 -7.505 1.00 95.31 94 GLU A C 1
ATOM 709 O O . GLU A 1 94 ? 9.894 2.960 -6.502 1.00 95.31 94 GLU A O 1
ATOM 714 N N . THR A 1 95 ? 8.894 2.238 -8.376 1.00 96.56 95 THR A N 1
ATOM 715 C CA . THR A 1 95 ? 7.661 3.016 -8.186 1.00 96.56 95 THR A CA 1
ATOM 716 C C . THR A 1 95 ? 6.851 2.514 -6.989 1.00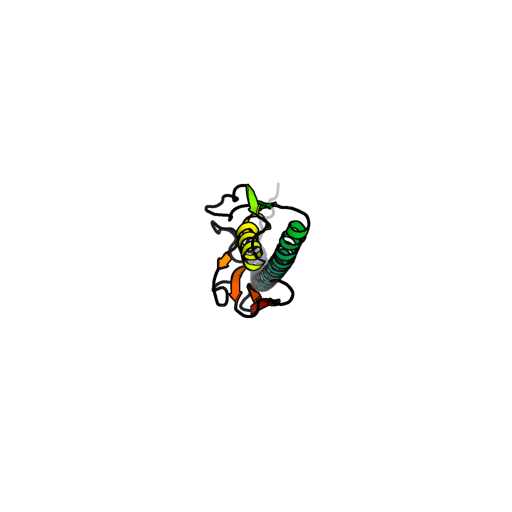 96.56 95 THR A C 1
ATOM 718 O O . THR A 1 95 ? 6.310 3.312 -6.227 1.00 96.56 95 THR A O 1
ATOM 721 N N . ALA A 1 96 ? 6.791 1.198 -6.770 1.00 96.50 96 ALA A N 1
ATOM 722 C CA . ALA A 1 96 ? 6.156 0.635 -5.586 1.00 96.50 96 ALA A CA 1
ATOM 723 C C . ALA A 1 96 ? 6.884 1.071 -4.311 1.00 96.50 96 ALA A C 1
ATOM 725 O O . ALA A 1 96 ? 6.240 1.564 -3.394 1.00 96.50 96 ALA A O 1
ATOM 726 N N . LYS A 1 97 ? 8.218 0.994 -4.260 1.00 94.38 97 LYS A N 1
ATOM 727 C CA . LYS A 1 97 ? 8.994 1.469 -3.098 1.00 94.38 97 LYS A CA 1
ATOM 728 C C . LYS A 1 97 ? 8.787 2.959 -2.818 1.00 94.38 97 LYS A C 1
ATOM 730 O O . LYS A 1 97 ? 8.686 3.354 -1.658 1.00 94.38 97 LYS A O 1
ATOM 735 N N . SER A 1 98 ? 8.706 3.790 -3.860 1.00 95.88 98 SER A N 1
ATOM 736 C CA . SER A 1 98 ? 8.498 5.235 -3.703 1.00 95.88 98 SER A CA 1
ATOM 737 C C . SER A 1 98 ? 7.087 5.589 -3.221 1.00 95.88 98 SER A C 1
ATOM 739 O O . SER A 1 98 ? 6.881 6.671 -2.672 1.00 95.88 98 SER A O 1
ATOM 741 N N . PHE A 1 99 ? 6.118 4.680 -3.356 1.00 96.50 99 PHE A N 1
ATOM 742 C CA . PHE A 1 99 ? 4.714 4.942 -3.047 1.00 96.50 99 PHE A CA 1
ATOM 743 C C . PHE A 1 99 ? 4.443 5.314 -1.587 1.00 96.50 99 PHE A C 1
ATOM 745 O O . PHE A 1 99 ? 3.582 6.153 -1.325 1.00 96.50 99 PHE A O 1
ATOM 752 N N . GLY A 1 100 ? 5.228 4.781 -0.644 1.00 94.50 100 GLY A N 1
ATOM 753 C CA . GLY A 1 100 ? 5.128 5.137 0.778 1.00 94.50 100 GLY A CA 1
ATOM 754 C C . GLY A 1 100 ? 5.379 6.623 1.080 1.00 94.50 100 GLY A C 1
ATOM 755 O O . GLY A 1 100 ? 5.071 7.086 2.172 1.00 94.50 100 GLY A O 1
ATOM 756 N N . ASN A 1 101 ? 5.904 7.404 0.128 1.00 95.12 101 ASN A N 1
ATOM 757 C CA . ASN A 1 101 ? 6.039 8.858 0.276 1.00 95.12 101 ASN A CA 1
ATOM 758 C C . ASN A 1 101 ? 4.741 9.627 -0.011 1.00 95.12 101 ASN A C 1
ATOM 760 O O . ASN A 1 101 ? 4.642 10.794 0.357 1.00 95.12 101 ASN A O 1
ATOM 764 N N . TYR A 1 102 ? 3.777 9.006 -0.693 1.00 94.50 102 TYR A N 1
ATOM 765 C CA . TYR A 1 102 ? 2.558 9.665 -1.178 1.00 94.50 102 TYR A CA 1
ATOM 766 C C . TYR A 1 102 ? 1.289 9.146 -0.502 1.00 94.50 102 TYR A C 1
ATOM 768 O O . TYR A 1 102 ? 0.231 9.760 -0.623 1.00 94.50 102 TYR A O 1
ATOM 776 N N . ALA A 1 103 ? 1.380 8.013 0.191 1.00 94.44 103 ALA A N 1
ATOM 777 C CA . ALA A 1 103 ? 0.261 7.381 0.864 1.00 94.44 103 ALA A CA 1
ATOM 778 C C . ALA A 1 103 ? 0.722 6.685 2.151 1.00 94.44 103 ALA A C 1
ATOM 780 O O . ALA A 1 103 ? 1.882 6.297 2.281 1.00 94.44 103 ALA A O 1
ATOM 781 N N . SER A 1 104 ? -0.220 6.485 3.072 1.00 93.44 104 SER A N 1
ATOM 782 C CA . SER A 1 104 ? -0.018 5.798 4.354 1.00 93.44 104 SER A CA 1
ATOM 783 C C . SER A 1 104 ? -1.019 4.652 4.512 1.00 93.44 104 SER A C 1
ATOM 785 O O . SER A 1 104 ? -2.095 4.661 3.904 1.00 93.44 104 SER A O 1
ATOM 787 N N . SER A 1 105 ? -0.674 3.652 5.326 1.00 93.44 105 SER A N 1
ATOM 788 C CA . SER A 1 105 ? -1.557 2.522 5.612 1.00 93.44 105 SER A CA 1
ATOM 789 C C . SER A 1 105 ? -2.753 2.980 6.457 1.00 93.44 105 SER A C 1
ATOM 791 O O . SER A 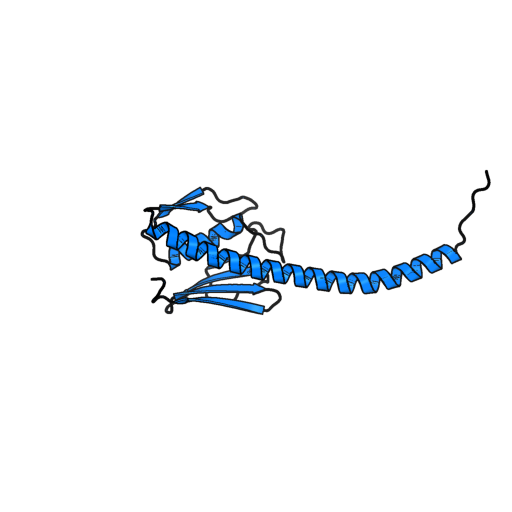1 105 ? -2.561 3.565 7.525 1.00 93.44 105 SER A O 1
ATOM 793 N N . PRO A 1 106 ? -4.000 2.689 6.041 1.00 94.12 106 PRO A N 1
ATOM 794 C CA . PRO A 1 106 ? -5.178 3.019 6.841 1.00 94.12 106 PRO A CA 1
ATOM 795 C C . PRO A 1 106 ? -5.358 2.091 8.056 1.00 94.12 106 PRO A C 1
ATOM 797 O O . PRO A 1 106 ? -6.114 2.410 8.975 1.00 94.12 106 PRO A O 1
ATOM 800 N N . TYR A 1 107 ? -4.689 0.935 8.071 1.00 93.94 107 TYR A N 1
ATOM 801 C CA . TYR A 1 107 ? -4.777 -0.035 9.165 1.00 93.94 107 TYR A CA 1
ATOM 802 C C . TYR A 1 107 ? -3.721 0.211 10.240 1.00 93.94 107 TYR A C 1
ATOM 804 O O . TYR A 1 107 ? -4.025 0.056 11.422 1.00 93.94 107 TYR A O 1
ATOM 812 N N . GLU A 1 108 ? -2.535 0.669 9.835 1.00 89.31 108 GLU A N 1
ATOM 813 C CA . GLU A 1 108 ? -1.376 0.878 10.704 1.00 89.31 108 GLU A CA 1
ATOM 814 C C . GLU A 1 108 ? -0.740 2.254 10.420 1.00 89.31 108 GLU A C 1
ATOM 816 O O . GLU A 1 108 ? 0.172 2.367 9.604 1.00 89.31 108 GLU A O 1
ATOM 821 N N . PRO A 1 109 ? -1.227 3.334 11.057 1.00 79.50 109 PRO A N 1
ATOM 822 C CA . PRO A 1 109 ? -0.830 4.700 10.705 1.00 79.50 109 PRO A CA 1
ATOM 823 C C . PRO A 1 109 ? 0.568 5.108 11.199 1.00 79.50 109 PRO A C 1
ATOM 825 O O . PRO A 1 109 ? 1.135 6.062 10.681 1.00 79.50 109 PRO A O 1
ATOM 828 N N . ASN A 1 110 ? 1.141 4.403 12.181 1.00 87.19 110 ASN A N 1
ATOM 829 C CA . ASN A 1 110 ? 2.414 4.765 12.824 1.00 87.19 110 ASN A CA 1
ATOM 830 C C . ASN A 1 110 ? 3.553 3.821 12.423 1.00 87.19 110 ASN A C 1
ATOM 832 O O . ASN A 1 110 ? 4.311 3.339 13.263 1.00 87.19 110 ASN A O 1
ATOM 836 N N . LEU A 1 111 ? 3.648 3.526 11.131 1.00 90.19 111 LEU A N 1
ATOM 837 C CA . LEU A 1 111 ? 4.721 2.710 10.582 1.00 90.19 111 LEU A CA 1
ATOM 838 C C . LEU A 1 111 ? 5.898 3.591 10.174 1.00 90.19 111 LEU A C 1
ATOM 840 O O . LEU A 1 111 ? 5.715 4.608 9.507 1.00 90.19 111 LEU A O 1
ATOM 844 N N . SER A 1 112 ? 7.123 3.152 10.474 1.00 91.88 112 SER A N 1
ATOM 845 C CA . SER A 1 112 ? 8.341 3.858 10.047 1.00 91.88 112 SER A CA 1
ATOM 846 C C . SER A 1 112 ? 8.460 3.978 8.522 1.00 91.88 112 SER A C 1
ATOM 848 O O . SER A 1 112 ? 9.230 4.801 8.035 1.00 91.88 112 SER A O 1
ATOM 850 N N . TYR A 1 113 ? 7.696 3.180 7.776 1.00 90.12 113 TYR A N 1
ATOM 851 C CA . TYR A 1 113 ? 7.690 3.094 6.319 1.00 90.12 113 TYR A CA 1
ATOM 852 C C . TYR A 1 113 ? 6.367 3.543 5.657 1.00 90.12 113 TYR A C 1
ATOM 854 O O . TYR A 1 113 ? 6.227 3.378 4.448 1.00 90.12 113 TYR A O 1
ATOM 862 N N . ASN A 1 114 ? 5.418 4.132 6.408 1.00 93.25 114 ASN A N 1
ATOM 863 C CA . ASN A 1 114 ? 4.063 4.548 5.981 1.00 93.25 114 ASN A CA 1
ATOM 864 C C . ASN A 1 114 ? 3.153 3.421 5.456 1.00 93.25 114 ASN A C 1
ATOM 866 O O . ASN A 1 114 ? 2.043 3.246 5.955 1.00 93.25 114 ASN A O 1
ATOM 870 N N . ILE A 1 115 ? 3.598 2.663 4.453 1.00 93.56 115 ILE A N 1
ATOM 871 C CA . ILE A 1 115 ? 2.916 1.500 3.881 1.00 93.56 115 ILE A CA 1
ATOM 872 C C . ILE A 1 115 ? 3.883 0.311 3.906 1.00 93.56 115 ILE A C 1
ATOM 874 O O . ILE A 1 115 ? 5.019 0.454 3.449 1.00 93.56 115 ILE A O 1
ATOM 878 N N . PRO A 1 116 ? 3.469 -0.870 4.399 1.00 93.62 116 PRO A N 1
ATOM 879 C CA . PRO A 1 116 ? 4.282 -2.077 4.308 1.00 93.62 116 PRO A CA 1
ATOM 880 C C . PRO A 1 116 ? 4.368 -2.509 2.846 1.00 93.62 116 PRO A C 1
ATOM 882 O O . PRO A 1 116 ? 3.413 -3.060 2.306 1.00 93.62 116 PRO A O 1
ATOM 885 N N . ILE A 1 117 ? 5.497 -2.239 2.193 1.00 94.44 117 ILE A N 1
ATOM 886 C CA . ILE A 1 117 ? 5.738 -2.618 0.798 1.00 94.44 117 ILE A CA 1
ATOM 887 C C . ILE A 1 117 ? 6.890 -3.613 0.754 1.00 94.44 117 ILE A C 1
ATOM 889 O O . ILE A 1 117 ? 7.975 -3.334 1.263 1.00 94.44 117 ILE A O 1
ATOM 893 N N . MET A 1 118 ? 6.667 -4.771 0.135 1.00 93.50 118 MET A N 1
ATOM 894 C CA . MET A 1 118 ? 7.660 -5.842 0.069 1.00 93.50 118 MET A CA 1
ATOM 895 C C . MET A 1 118 ? 7.780 -6.453 -1.329 1.00 93.50 118 MET A C 1
ATOM 897 O O . MET A 1 118 ? 6.787 -6.695 -2.014 1.00 93.50 118 MET A O 1
ATOM 901 N N . SER A 1 119 ? 9.018 -6.743 -1.732 1.00 93.81 119 SER A N 1
ATOM 902 C CA . SER A 1 119 ? 9.307 -7.549 -2.919 1.00 93.81 119 SER A CA 1
ATOM 903 C C . SER A 1 119 ? 9.204 -9.027 -2.545 1.00 93.81 119 SER A C 1
ATOM 905 O O . SER A 1 119 ? 10.160 -9.597 -2.021 1.00 93.81 119 SER A O 1
ATOM 907 N N . TYR A 1 120 ? 8.043 -9.640 -2.760 1.00 91.88 120 TYR A N 1
ATOM 908 C CA . TYR A 1 120 ? 7.718 -10.960 -2.220 1.00 91.88 120 TYR A CA 1
ATOM 909 C C . TYR A 1 120 ? 6.774 -11.737 -3.137 1.00 91.88 120 TYR A C 1
ATOM 911 O O . TYR A 1 120 ? 5.774 -11.205 -3.622 1.00 91.88 120 TYR A O 1
ATOM 919 N N . ILE A 1 121 ? 7.078 -13.021 -3.341 1.00 90.38 121 ILE A N 1
ATOM 920 C CA . ILE A 1 121 ? 6.195 -13.958 -4.036 1.00 90.38 121 ILE A CA 1
ATOM 921 C C . ILE A 1 121 ? 5.189 -14.494 -3.016 1.00 90.38 121 ILE A C 1
ATOM 923 O O . ILE A 1 121 ? 5.449 -15.475 -2.325 1.00 90.38 121 ILE A O 1
ATOM 927 N N . GLY A 1 122 ? 4.043 -13.829 -2.917 1.00 91.25 122 GLY A N 1
ATOM 928 C CA . GLY A 1 122 ? 2.954 -14.232 -2.035 1.00 91.25 122 GLY A CA 1
ATOM 929 C C . GLY A 1 122 ? 2.085 -13.052 -1.631 1.00 91.25 122 GLY A C 1
ATOM 930 O O . GLY A 1 122 ? 2.318 -11.916 -2.051 1.00 91.25 122 GLY A O 1
ATOM 931 N N . ASP A 1 123 ? 1.068 -13.332 -0.828 1.00 93.50 123 ASP A N 1
ATOM 932 C CA . ASP A 1 123 ? 0.147 -12.304 -0.361 1.00 93.50 123 ASP A CA 1
ATOM 933 C C . ASP A 1 123 ? 0.764 -11.507 0.796 1.00 93.50 123 ASP A C 1
ATOM 935 O O . ASP A 1 123 ? 1.479 -12.083 1.623 1.00 93.50 123 ASP A O 1
ATOM 939 N N . PRO A 1 124 ? 0.485 -10.196 0.900 1.00 94.31 124 PRO A N 1
ATOM 940 C CA . PRO A 1 124 ? 0.935 -9.397 2.033 1.00 94.31 124 PRO A CA 1
ATOM 941 C C . PRO A 1 124 ? 0.437 -10.005 3.353 1.00 94.31 124 PRO A C 1
ATOM 943 O O . PRO A 1 124 ? -0.741 -10.357 3.447 1.00 94.31 124 PRO A O 1
ATOM 946 N N . PRO A 1 125 ? 1.283 -10.113 4.393 1.00 91.62 125 PRO A N 1
ATOM 947 C CA . PRO A 1 125 ? 0.908 -10.772 5.644 1.00 91.62 125 PRO A CA 1
ATOM 948 C C . PRO A 1 125 ? -0.094 -9.964 6.484 1.00 91.62 125 PRO A C 1
ATOM 950 O O . PRO A 1 125 ? -0.787 -10.539 7.320 1.00 91.62 125 PRO A O 1
ATOM 953 N N . MET A 1 126 ? -0.200 -8.654 6.248 1.00 92.19 126 MET A N 1
ATOM 954 C CA . MET A 1 126 ? -1.011 -7.707 7.019 1.00 92.19 126 MET A CA 1
ATOM 955 C C . MET A 1 126 ? -1.900 -6.852 6.113 1.00 92.19 126 MET A C 1
ATOM 957 O O . MET A 1 126 ? -1.583 -6.630 4.941 1.00 92.19 126 MET A O 1
ATOM 961 N N . ASP A 1 127 ? -3.006 -6.360 6.671 1.00 94.69 127 ASP A N 1
ATOM 962 C CA . ASP A 1 127 ? -3.916 -5.446 5.981 1.00 94.69 127 ASP A CA 1
ATOM 963 C C . ASP A 1 127 ? -3.257 -4.084 5.719 1.00 94.69 127 ASP A C 1
ATOM 965 O O . ASP A 1 127 ? -2.536 -3.536 6.548 1.00 94.69 127 ASP A O 1
ATOM 969 N N . GLY A 1 128 ? -3.500 -3.519 4.538 1.00 93.44 128 GLY A N 1
ATOM 970 C CA . GLY A 1 128 ? -2.819 -2.318 4.049 1.00 93.44 128 GLY A CA 1
ATOM 971 C C . GLY A 1 128 ? -1.418 -2.581 3.500 1.00 93.44 128 GLY A C 1
ATOM 972 O O . GLY A 1 128 ? -0.809 -1.659 2.962 1.00 93.44 128 GLY A O 1
ATOM 973 N N . GLY A 1 129 ? -0.919 -3.816 3.604 1.00 94.56 129 GLY A N 1
ATOM 974 C CA . GLY A 1 129 ? 0.341 -4.233 3.006 1.00 94.56 129 GLY A CA 1
ATOM 975 C C . GLY A 1 129 ? 0.232 -4.435 1.497 1.00 94.56 129 GLY A C 1
ATOM 976 O O . GLY A 1 129 ? -0.798 -4.878 0.983 1.00 94.56 129 GLY A O 1
ATOM 977 N N . ILE A 1 130 ? 1.330 -4.152 0.802 1.00 96.25 130 ILE A N 1
ATOM 978 C CA . ILE A 1 130 ? 1.497 -4.303 -0.640 1.00 96.25 130 ILE A CA 1
ATOM 979 C C . ILE A 1 130 ? 2.679 -5.239 -0.897 1.00 96.25 130 ILE A C 1
ATOM 981 O O . ILE A 1 130 ? 3.782 -5.032 -0.396 1.00 96.25 130 ILE A O 1
ATOM 985 N N . ALA A 1 131 ? 2.462 -6.256 -1.721 1.00 96.50 131 ALA A N 1
ATOM 986 C CA . ALA A 1 131 ? 3.498 -7.173 -2.167 1.00 96.50 131 ALA A CA 1
ATOM 987 C C . ALA A 1 131 ? 3.595 -7.102 -3.686 1.00 96.50 131 ALA A C 1
ATOM 989 O O . ALA A 1 131 ? 2.580 -7.134 -4.385 1.00 96.50 131 ALA A O 1
ATOM 990 N N . TYR A 1 132 ? 4.809 -7.010 -4.208 1.00 95.88 132 TYR A N 1
ATOM 991 C CA . TYR A 1 132 ? 5.045 -7.045 -5.643 1.00 95.88 132 TYR A CA 1
ATOM 992 C C . TYR A 1 132 ? 6.157 -8.027 -5.982 1.00 95.88 132 TYR A C 1
ATOM 994 O O . TYR A 1 132 ? 7.064 -8.250 -5.182 1.00 95.88 132 TYR A O 1
ATOM 1002 N N . TYR A 1 133 ? 6.100 -8.613 -7.175 1.00 92.94 133 TYR A N 1
ATOM 1003 C CA . TYR A 1 133 ? 7.198 -9.423 -7.686 1.00 92.94 133 TYR A CA 1
ATOM 1004 C C . TYR A 1 133 ? 7.136 -9.552 -9.217 1.00 92.94 133 TYR A C 1
ATOM 1006 O O . TYR A 1 133 ? 6.042 -9.725 -9.768 1.00 92.94 133 TYR A O 1
ATOM 1014 N N . PRO A 1 134 ? 8.278 -9.483 -9.926 1.00 89.00 134 PRO A N 1
ATOM 1015 C CA . PRO A 1 134 ? 8.349 -9.868 -11.331 1.00 89.00 134 PRO A CA 1
ATOM 1016 C C . PRO A 1 134 ? 8.263 -11.396 -11.464 1.00 89.00 134 PRO A C 1
ATOM 1018 O O . PRO A 1 134 ? 9.167 -12.121 -11.062 1.00 89.00 134 PRO A O 1
ATOM 1021 N N . GLU A 1 135 ? 7.170 -11.901 -12.030 1.00 85.88 135 GLU A N 1
ATOM 1022 C CA . GLU A 1 135 ? 6.937 -13.329 -12.261 1.00 85.88 135 GLU A CA 1
ATOM 1023 C C . GLU A 1 135 ? 7.102 -13.677 -13.752 1.00 85.88 135 GLU A C 1
ATOM 1025 O O . GLU A 1 135 ? 7.180 -12.804 -14.618 1.00 85.88 135 GLU A O 1
ATOM 1030 N N . SER A 1 136 ? 7.139 -14.971 -14.085 1.00 85.56 136 SER A N 1
ATOM 1031 C CA . SER A 1 136 ? 7.341 -15.439 -15.468 1.00 85.56 136 SER A CA 1
ATOM 1032 C C . SER A 1 136 ? 6.301 -14.894 -16.456 1.00 85.56 136 SER A C 1
ATOM 1034 O O . SER A 1 136 ? 6.632 -14.597 -17.603 1.00 85.56 136 SER A O 1
ATOM 1036 N N . ALA A 1 137 ? 5.057 -14.721 -16.000 1.00 86.50 137 ALA A N 1
ATOM 1037 C CA . ALA A 1 137 ? 3.944 -14.197 -16.788 1.00 86.50 137 ALA A CA 1
ATOM 1038 C C . ALA A 1 137 ? 3.842 -12.653 -16.783 1.00 86.50 137 ALA A C 1
ATOM 1040 O O . ALA A 1 137 ? 2.964 -12.095 -17.448 1.00 86.50 137 ALA A O 1
ATOM 1041 N N . GLY A 1 138 ? 4.726 -11.960 -16.056 1.00 91.50 138 GLY A N 1
ATOM 1042 C CA . GLY A 1 138 ? 4.765 -10.503 -15.948 1.00 91.50 138 GLY A CA 1
ATOM 1043 C C . GLY A 1 138 ? 4.858 -10.003 -14.506 1.00 91.50 138 GLY A C 1
ATOM 1044 O O . GLY A 1 138 ? 5.061 -10.771 -13.567 1.00 91.50 138 GLY A O 1
ATOM 1045 N N . PHE A 1 139 ? 4.716 -8.695 -14.315 1.00 95.00 139 PHE A N 1
ATOM 1046 C CA . PHE A 1 139 ? 4.824 -8.080 -12.993 1.00 95.00 139 PHE A CA 1
ATOM 1047 C C . PHE A 1 139 ? 3.501 -8.197 -12.238 1.00 95.00 139 PHE A C 1
ATOM 1049 O O . PHE A 1 139 ? 2.456 -7.773 -12.738 1.00 95.00 139 PHE A O 1
ATOM 1056 N N . LYS A 1 140 ? 3.535 -8.754 -11.027 1.00 95.56 140 LYS A N 1
ATOM 1057 C CA . LYS A 1 140 ? 2.340 -8.951 -10.205 1.00 95.56 140 LYS A CA 1
ATOM 1058 C C . LYS A 1 140 ? 2.383 -8.070 -8.965 1.00 95.56 140 LYS A C 1
ATOM 1060 O O . LYS A 1 140 ? 3.398 -8.009 -8.276 1.00 95.56 140 LYS A O 1
ATOM 1065 N N . LEU A 1 141 ? 1.258 -7.425 -8.674 1.00 96.81 141 LEU A N 1
ATOM 1066 C CA . LEU A 1 141 ? 1.048 -6.560 -7.519 1.00 96.81 141 LEU A CA 1
ATOM 1067 C C . LEU A 1 141 ? -0.177 -7.027 -6.740 1.00 96.81 141 LEU A C 1
ATOM 1069 O O . LEU A 1 141 ? -1.272 -7.179 -7.289 1.00 96.81 141 LEU A O 1
ATOM 1073 N N . ARG A 1 142 ? 0.014 -7.209 -5.441 1.00 96.44 142 ARG A N 1
ATOM 1074 C CA . ARG A 1 142 ? -0.973 -7.707 -4.493 1.00 96.44 142 ARG A CA 1
ATOM 1075 C C . ARG A 1 142 ? -1.129 -6.701 -3.362 1.00 96.44 142 ARG A C 1
ATOM 1077 O O . ARG A 1 142 ? -0.143 -6.125 -2.912 1.00 96.44 142 ARG A O 1
ATOM 1084 N N . THR A 1 143 ? -2.348 -6.520 -2.882 1.00 96.94 143 THR A N 1
ATOM 1085 C CA . THR A 1 143 ? -2.632 -5.806 -1.632 1.00 96.94 143 THR A CA 1
ATOM 1086 C C . THR A 1 143 ? -3.583 -6.643 -0.796 1.00 96.94 143 THR A C 1
ATOM 1088 O O . THR A 1 143 ? -4.424 -7.344 -1.359 1.00 96.94 143 THR A O 1
ATOM 1091 N N . ARG A 1 144 ? -3.485 -6.559 0.529 1.00 96.75 144 ARG A N 1
ATOM 1092 C CA . ARG A 1 144 ? -4.495 -7.134 1.423 1.00 96.75 144 ARG A CA 1
ATOM 1093 C C . ARG A 1 144 ? -5.309 -6.008 2.051 1.00 96.75 144 ARG A C 1
ATOM 1095 O O . ARG A 1 144 ? -4.732 -5.083 2.612 1.00 96.75 144 ARG A O 1
ATOM 1102 N N . CYS A 1 145 ? -6.628 -6.045 1.923 1.00 96.62 145 CYS A N 1
ATOM 1103 C CA . CYS A 1 145 ? -7.534 -5.059 2.498 1.00 96.62 145 CYS A CA 1
ATOM 1104 C C . CYS A 1 145 ? -8.631 -5.793 3.273 1.00 96.62 145 CYS A C 1
ATOM 1106 O O . CYS A 1 145 ? -9.495 -6.416 2.665 1.00 96.62 145 CYS A O 1
ATOM 1108 N N . ARG A 1 146 ? -8.612 -5.692 4.606 1.00 95.19 146 ARG A N 1
ATOM 1109 C CA . ARG A 1 146 ? -9.606 -6.300 5.502 1.00 95.19 146 ARG A CA 1
ATOM 1110 C C . ARG A 1 146 ? -9.728 -7.819 5.303 1.00 95.19 146 ARG A C 1
ATOM 1112 O O . ARG A 1 146 ? -10.825 -8.361 5.194 1.00 95.19 146 ARG A O 1
ATOM 1119 N N . GLY A 1 147 ? -8.590 -8.503 5.206 1.00 94.50 147 GLY A N 1
ATOM 1120 C CA . GLY A 1 147 ? -8.494 -9.946 4.969 1.00 94.50 147 GLY A CA 1
ATOM 1121 C C . GLY A 1 147 ? -8.677 -10.385 3.511 1.00 94.50 147 GLY A C 1
ATOM 1122 O O . GLY A 1 147 ? -8.295 -11.503 3.172 1.00 94.50 147 GLY A O 1
ATOM 1123 N N . GLU A 1 148 ? -9.192 -9.524 2.630 1.00 95.69 148 GLU A N 1
ATOM 1124 C CA . GLU A 1 148 ? -9.333 -9.811 1.200 1.00 95.69 148 GLU A CA 1
ATOM 1125 C C . GLU A 1 148 ? -8.036 -9.472 0.454 1.00 95.69 148 GLU A C 1
ATOM 1127 O O . GLU A 1 148 ? -7.480 -8.384 0.619 1.00 95.69 148 GLU A O 1
ATOM 1132 N N . VAL A 1 149 ? -7.551 -10.385 -0.391 1.00 96.69 149 VAL A N 1
ATOM 1133 C CA . VAL A 1 149 ? -6.379 -10.139 -1.239 1.00 96.69 149 VAL A CA 1
ATOM 1134 C C . VAL A 1 149 ? -6.827 -9.723 -2.633 1.00 96.69 149 VAL A C 1
ATOM 1136 O O . VAL A 1 149 ? -7.548 -10.446 -3.315 1.00 96.69 149 VAL A O 1
ATOM 1139 N N . ILE A 1 150 ? -6.340 -8.568 -3.079 1.00 96.44 150 ILE A N 1
ATOM 1140 C CA . ILE A 1 150 ? -6.603 -8.016 -4.407 1.00 96.44 150 ILE A CA 1
ATOM 1141 C C . ILE A 1 150 ? -5.318 -8.107 -5.218 1.00 96.44 150 ILE A C 1
ATOM 1143 O O . ILE A 1 150 ? -4.254 -7.684 -4.762 1.00 96.44 150 ILE A O 1
ATOM 1147 N N . ILE A 1 151 ? -5.422 -8.647 -6.430 1.00 95.56 151 ILE A N 1
ATOM 1148 C CA . ILE A 1 151 ? -4.279 -8.956 -7.288 1.00 95.56 151 ILE A CA 1
ATOM 1149 C C . ILE A 1 151 ? -4.464 -8.300 -8.652 1.00 95.56 151 ILE A C 1
ATOM 1151 O O . ILE A 1 151 ? -5.55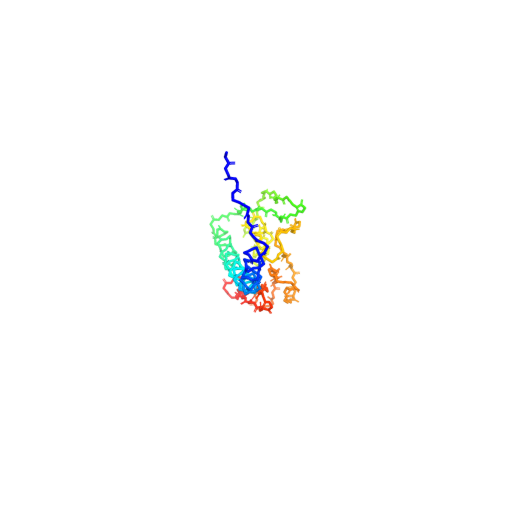9 -8.272 -9.211 1.00 95.56 151 ILE A O 1
ATOM 1155 N N . TYR A 1 152 ? -3.365 -7.807 -9.206 1.00 96.06 152 TYR A N 1
ATOM 1156 C CA . TYR A 1 152 ? -3.284 -7.322 -10.569 1.00 96.06 152 TYR A CA 1
ATOM 1157 C C . TYR A 1 152 ? -1.955 -7.761 -11.162 1.00 96.06 152 TYR A C 1
ATOM 1159 O O . TYR A 1 152 ? -0.923 -7.747 -10.487 1.00 96.06 152 TYR A O 1
ATOM 1167 N N . GLN A 1 153 ? -1.989 -8.163 -12.426 1.00 94.75 153 GLN A N 1
ATOM 1168 C CA . GLN A 1 153 ? -0.815 -8.599 -13.158 1.00 94.75 153 GLN A CA 1
ATOM 1169 C C . GLN A 1 153 ? -0.732 -7.817 -14.461 1.00 94.75 153 GLN A C 1
ATOM 1171 O O . GLN A 1 153 ? -1.647 -7.874 -15.280 1.00 94.75 153 GLN A O 1
ATOM 1176 N N . TRP A 1 154 ? 0.385 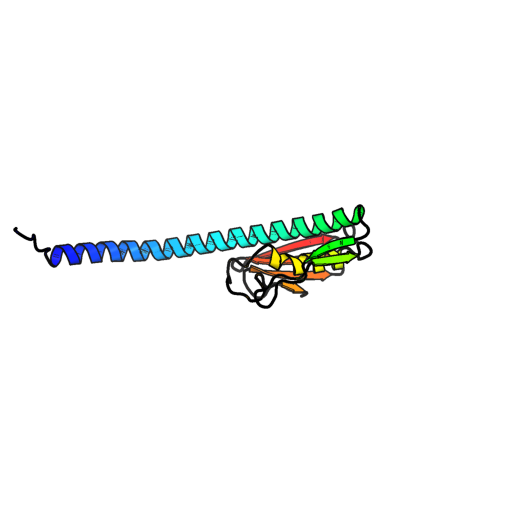-7.123 -14.653 1.00 96.56 154 TRP A N 1
ATOM 1177 C CA . TRP A 1 154 ? 0.752 -6.575 -15.951 1.00 96.56 154 TRP A CA 1
ATOM 1178 C C . TRP A 1 154 ? 1.384 -7.699 -16.772 1.00 96.56 154 TRP A C 1
ATOM 1180 O O . TRP A 1 154 ? 2.413 -8.238 -16.352 1.00 96.56 154 TRP A O 1
ATOM 1190 N N . PRO A 1 155 ? 0.774 -8.111 -17.896 1.00 94.31 155 PRO A N 1
ATOM 1191 C CA . PRO A 1 155 ? 1.284 -9.219 -18.686 1.00 94.31 155 PRO A CA 1
ATOM 1192 C C . PRO A 1 155 ? 2.583 -8.820 -19.386 1.00 94.31 155 PRO A C 1
ATOM 1194 O O . PRO A 1 155 ? 2.668 -7.748 -19.984 1.00 94.31 155 PRO A O 1
ATOM 1197 N N . LYS A 1 156 ? 3.562 -9.729 -19.391 1.00 90.94 156 LYS A N 1
ATOM 1198 C CA . LYS A 1 156 ? 4.872 -9.508 -20.028 1.00 90.94 156 LYS A CA 1
ATOM 1199 C C . LYS A 1 156 ? 4.778 -9.111 -21.509 1.00 90.94 156 LYS A C 1
ATOM 1201 O O . LYS A 1 156 ? 5.625 -8.385 -22.004 1.00 90.94 156 LYS A O 1
ATOM 1206 N N . ALA A 1 157 ? 3.745 -9.574 -22.216 1.00 90.06 157 ALA A N 1
ATOM 1207 C CA . ALA A 1 157 ? 3.533 -9.247 -23.627 1.00 90.06 157 ALA A CA 1
ATOM 1208 C C . ALA A 1 157 ? 3.255 -7.752 -23.871 1.00 90.06 157 ALA A C 1
ATOM 1210 O O . ALA A 1 157 ? 3.630 -7.230 -24.914 1.00 90.06 157 ALA A O 1
ATOM 1211 N N . SER A 1 158 ? 2.597 -7.078 -22.924 1.00 88.56 158 SER A N 1
ATOM 1212 C CA . SER A 1 158 ? 2.280 -5.645 -23.015 1.00 88.56 158 SER A CA 1
ATOM 1213 C C . SER A 1 158 ? 3.264 -4.775 -22.231 1.00 88.56 158 SER A C 1
ATOM 1215 O O . SER A 1 158 ? 3.352 -3.584 -22.495 1.00 88.56 158 SER A O 1
ATOM 1217 N N . TYR A 1 159 ? 3.978 -5.368 -21.271 1.00 88.75 159 TYR A N 1
ATOM 1218 C CA . TYR A 1 159 ? 4.904 -4.693 -20.365 1.00 88.75 159 TYR A CA 1
ATOM 1219 C C . TYR A 1 159 ? 6.189 -5.528 -20.207 1.00 88.75 159 TYR A C 1
ATOM 1221 O O . TYR A 1 159 ? 6.297 -6.298 -19.242 1.00 88.75 159 TYR A O 1
ATOM 1229 N N . PRO A 1 160 ? 7.109 -5.454 -21.186 1.00 74.12 160 PRO A N 1
ATOM 1230 C CA . PRO A 1 160 ? 8.333 -6.254 -21.210 1.00 74.12 160 PRO A CA 1
ATOM 1231 C C . PRO A 1 160 ? 9.390 -5.860 -20.160 1.00 74.12 160 PRO A C 1
ATOM 1233 O O . PRO A 1 160 ? 9.444 -4.690 -19.704 1.00 74.12 160 PRO A O 1
#

Sequence (160 aa):
VSSKAFTLIELLVVVAIIGILAAVGVVAYNGYTAAAKESVCKSNYSLLKKMIVQNYTLCEFQDSITIKGQYTNYQPGTDRQLSCSYNFGTIAGETAKSFGNYASSPYEPNLSYNIPIMSYIGDPPMDGGIAYYPESAGFKLRTRCRGEVIIYQWPKASYP

Radius of gyration: 23.6 Å; chains: 1; bounding box: 50×49×68 Å